Protein AF-I4ACL9-F1 (afdb_monomer)

Sequence (80 aa):
MILMYAIILRALLSWIPNLPYNAFVRMLYDITEPLLKPFRRFQFGGGGFSIDISPILAYFAIMIIRSALLPGLFRLLMMR

Foldseek 3Di:
DVLLVLVVVLQVQLQDFPPDPDPVNVVSCVSNVVVCVVVVVVWDDDDRHIRRCSSVVSVVVVVCCVPPVVVVVVVVVVVD

Organism: Desulfitobacterium dehalogenans (strain ATCC 51507 / DSM 9161 / JW/IU-DC1) (NCBI:txid756499)

Mean predicted aligned error: 8.12 Å

InterPro domains:
  IPR003425 CCB3/YggT [PF02325] (2-71)
  IPR003425 CCB3/YggT [PTHR33219] (2-70)

Secondary structure (DSSP, 8-state):
-HHHHHHHHHHHHHTSTT----HHHHHHHHHHHHHHGGGGGGEEE-SS-EEE-HHHHHHHHHHHIIIIIHHHHHHHHHT-

Solvent-accessible surface area (backbone atoms only — not comparable to full-atom values): 4612 Å² total; per-residue (Å²): 110,71,69,56,55,52,37,47,51,51,35,62,54,39,61,44,58,82,65,77,89,45,73,67,58,49,53,52,45,65,71,40,40,81,74,38,58,86,38,52,86,53,50,49,68,66,95,62,44,37,52,52,47,37,52,61,54,50,50,52,52,52,48,46,42,64,70,49,49,48,58,51,50,51,51,59,61,67,72,102

pLDDT: mean 79.34, std 8.11, range [54.22, 92.38]

Radius of gyration: 16.03 Å; Cα contacts (8 Å, |Δi|>4): 55; chains: 1; bounding box: 37×23×46 Å

Structure (mmCIF, N/CA/C/O backbone):
data_AF-I4ACL9-F1
#
_entry.id   AF-I4ACL9-F1
#
loop_
_atom_site.group_PDB
_atom_site.id
_atom_site.type_symbol
_atom_site.label_atom_id
_atom_site.label_alt_id
_atom_site.label_comp_id
_atom_site.label_asym_id
_atom_site.label_entity_id
_atom_site.label_seq_id
_atom_site.pdbx_PDB_ins_code
_atom_site.Cartn_x
_atom_site.Cartn_y
_atom_site.Cartn_z
_atom_site.occupancy
_atom_site.B_iso_or_equiv
_atom_site.auth_seq_id
_atom_site.auth_comp_id
_atom_site.auth_asym_id
_atom_site.auth_atom_id
_atom_site.pdbx_PDB_model_num
ATOM 1 N N . MET A 1 1 ? -2.517 -12.823 7.345 1.00 67.50 1 MET A N 1
ATOM 2 C CA . MET A 1 1 ? -1.246 -13.516 7.044 1.00 67.50 1 MET A CA 1
ATOM 3 C C . MET A 1 1 ? -0.962 -13.503 5.549 1.00 67.50 1 MET A C 1
ATOM 5 O O . MET A 1 1 ? -0.012 -12.849 5.156 1.00 67.50 1 MET A O 1
ATOM 9 N N . ILE A 1 2 ? -1.826 -14.087 4.711 1.00 78.12 2 ILE A N 1
ATOM 10 C CA . ILE A 1 2 ? -1.638 -14.160 3.244 1.00 78.12 2 ILE A CA 1
ATOM 11 C C . ILE A 1 2 ? -1.414 -12.786 2.580 1.00 78.12 2 ILE A C 1
ATOM 13 O O . ILE A 1 2 ? -0.442 -12.615 1.851 1.00 78.12 2 ILE A O 1
ATOM 17 N N . LEU A 1 3 ? -2.235 -11.775 2.895 1.00 76.62 3 LEU A N 1
ATOM 18 C CA . LEU A 1 3 ? -2.077 -10.418 2.342 1.00 76.62 3 LEU A CA 1
ATOM 19 C C . LEU A 1 3 ? -0.741 -9.755 2.715 1.00 76.62 3 LEU A C 1
ATOM 21 O O . LEU A 1 3 ? -0.193 -8.991 1.930 1.00 76.62 3 LEU A O 1
ATOM 25 N N . MET A 1 4 ? -0.192 -10.068 3.892 1.00 77.75 4 MET A N 1
ATOM 26 C CA . MET A 1 4 ? 1.094 -9.522 4.333 1.00 77.75 4 MET A CA 1
ATOM 27 C C . MET A 1 4 ? 2.239 -10.091 3.492 1.00 77.75 4 MET A C 1
ATOM 29 O O . MET A 1 4 ? 3.082 -9.335 3.022 1.00 77.75 4 MET A O 1
ATOM 33 N N . TYR A 1 5 ? 2.219 -11.399 3.222 1.00 83.69 5 TYR A N 1
ATOM 34 C CA . TYR A 1 5 ? 3.180 -12.027 2.315 1.00 83.69 5 TYR A CA 1
ATOM 35 C C . TYR A 1 5 ? 3.056 -11.494 0.883 1.0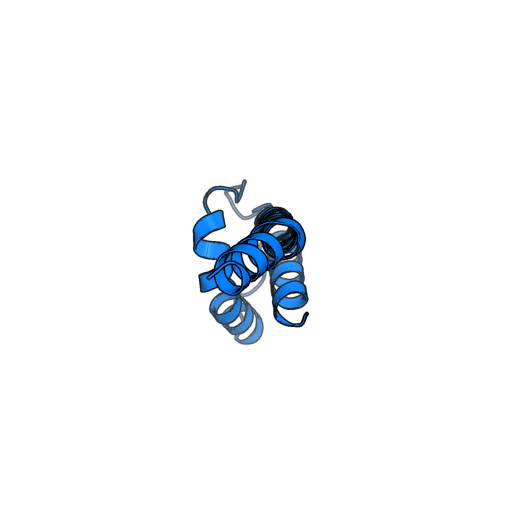0 83.69 5 TYR A C 1
ATOM 37 O O . TYR A 1 5 ? 4.075 -11.258 0.246 1.00 83.69 5 TYR A O 1
ATOM 45 N N . ALA A 1 6 ? 1.837 -11.232 0.397 1.00 85.25 6 ALA A N 1
ATOM 46 C CA . ALA A 1 6 ? 1.625 -10.626 -0.919 1.00 85.25 6 ALA A CA 1
ATOM 47 C C . ALA A 1 6 ? 2.221 -9.208 -1.015 1.00 85.25 6 ALA A C 1
ATOM 49 O O . ALA A 1 6 ? 2.860 -8.868 -2.008 1.00 85.25 6 ALA A O 1
ATOM 50 N N . ILE A 1 7 ? 2.062 -8.394 0.033 1.00 82.50 7 ILE A N 1
ATOM 51 C CA . ILE A 1 7 ? 2.644 -7.048 0.113 1.00 82.50 7 ILE A CA 1
ATOM 52 C C . ILE A 1 7 ? 4.180 -7.107 0.167 1.00 82.50 7 ILE A C 1
ATOM 54 O O . ILE A 1 7 ? 4.841 -6.350 -0.540 1.00 82.50 7 ILE A O 1
ATOM 58 N N . ILE A 1 8 ? 4.751 -8.023 0.959 1.00 83.25 8 ILE A N 1
ATOM 59 C CA . ILE A 1 8 ? 6.207 -8.236 1.016 1.00 83.25 8 ILE A CA 1
ATOM 60 C C . ILE A 1 8 ? 6.729 -8.662 -0.358 1.00 83.25 8 ILE A C 1
ATOM 62 O O . ILE A 1 8 ? 7.690 -8.082 -0.855 1.00 83.25 8 ILE A O 1
ATOM 66 N N . LEU A 1 9 ? 6.065 -9.626 -1.002 1.00 85.94 9 LEU A N 1
ATOM 67 C CA . LEU A 1 9 ? 6.431 -10.094 -2.335 1.00 85.94 9 LEU A CA 1
ATOM 68 C C . LEU A 1 9 ? 6.397 -8.950 -3.356 1.00 85.94 9 LEU A C 1
ATOM 70 O O . LEU A 1 9 ? 7.340 -8.801 -4.124 1.00 85.94 9 LEU A O 1
ATOM 74 N N . ARG A 1 10 ? 5.360 -8.103 -3.337 1.00 84.19 10 ARG A N 1
ATOM 75 C CA . ARG A 1 10 ? 5.271 -6.933 -4.223 1.00 84.19 10 ARG A CA 1
ATOM 76 C C . ARG A 1 10 ? 6.433 -5.956 -4.022 1.00 84.19 10 ARG A C 1
ATOM 78 O O . ARG A 1 10 ? 6.952 -5.451 -5.011 1.00 84.19 10 ARG A O 1
ATOM 85 N N . ALA A 1 11 ? 6.855 -5.705 -2.786 1.00 80.62 11 ALA A N 1
ATOM 86 C CA . ALA A 1 11 ? 7.983 -4.812 -2.521 1.00 80.62 11 ALA A CA 1
ATOM 87 C C . ALA A 1 11 ? 9.332 -5.408 -2.934 1.00 80.62 11 ALA A C 1
ATOM 89 O O . ALA A 1 11 ? 10.169 -4.699 -3.480 1.00 80.62 11 ALA A O 1
ATOM 90 N N . LEU A 1 12 ? 9.524 -6.719 -2.760 1.00 83.69 12 LEU A N 1
ATOM 91 C CA . LEU A 1 12 ? 10.702 -7.401 -3.303 1.00 83.69 12 LEU A CA 1
ATOM 92 C C . LEU A 1 12 ? 10.738 -7.303 -4.834 1.00 83.69 12 LEU A C 1
ATOM 94 O O . LEU A 1 12 ? 11.787 -7.029 -5.410 1.00 83.69 12 LEU A O 1
ATOM 98 N N . LEU A 1 13 ? 9.588 -7.471 -5.494 1.00 83.62 13 LEU A N 1
ATOM 99 C CA . LEU A 1 13 ? 9.472 -7.328 -6.946 1.00 83.62 13 LEU A CA 1
ATOM 100 C C . LEU A 1 13 ? 9.690 -5.883 -7.420 1.00 83.62 13 LEU A C 1
ATOM 102 O O . LEU A 1 13 ? 10.227 -5.692 -8.507 1.00 83.62 13 LEU A O 1
ATOM 106 N N . SER A 1 14 ? 9.330 -4.868 -6.625 1.00 77.62 14 SER A N 1
ATOM 107 C CA . SER A 1 14 ? 9.533 -3.457 -6.995 1.00 77.62 14 SER A CA 1
ATOM 108 C C . SER A 1 14 ? 11.004 -3.027 -6.984 1.00 77.62 14 SER A C 1
ATOM 110 O O . SER A 1 14 ? 11.340 -2.003 -7.582 1.00 77.62 14 SER A O 1
ATOM 112 N N . TRP A 1 15 ? 11.874 -3.790 -6.313 1.00 76.50 15 TRP A N 1
ATOM 113 C CA . TRP A 1 15 ? 13.326 -3.582 -6.304 1.00 76.50 15 TRP A CA 1
ATOM 114 C C . TRP A 1 15 ? 14.025 -4.207 -7.513 1.00 76.50 15 TRP A C 1
ATOM 116 O O . TRP A 1 15 ? 15.210 -3.956 -7.719 1.00 76.50 15 TRP A O 1
ATOM 126 N N . ILE A 1 16 ? 13.322 -5.013 -8.314 1.00 81.62 16 ILE A N 1
ATOM 127 C CA . ILE A 1 16 ? 13.875 -5.611 -9.529 1.00 81.62 16 ILE A CA 1
ATOM 128 C C . ILE A 1 16 ? 13.621 -4.643 -10.693 1.00 81.62 16 ILE A C 1
ATOM 130 O O . ILE A 1 16 ? 12.481 -4.531 -11.158 1.00 81.62 16 ILE A O 1
ATOM 134 N N . PRO A 1 17 ? 14.650 -3.934 -11.190 1.00 74.69 17 PRO A N 1
ATOM 135 C CA . PRO A 1 17 ? 14.478 -3.042 -12.327 1.00 74.69 17 PRO A CA 1
ATOM 136 C C . PRO A 1 17 ? 14.106 -3.841 -13.582 1.00 74.69 17 PRO A C 1
ATOM 138 O O . PRO A 1 17 ? 14.588 -4.953 -13.793 1.00 74.69 17 PRO A O 1
ATOM 141 N N . ASN A 1 18 ? 13.264 -3.256 -14.438 1.00 78.12 18 ASN A N 1
ATOM 142 C CA . ASN A 1 18 ? 12.815 -3.851 -15.706 1.00 78.12 18 ASN A CA 1
ATOM 143 C C . ASN A 1 18 ? 12.095 -5.212 -15.572 1.00 78.12 18 ASN A C 1
ATOM 145 O O . ASN A 1 18 ? 12.098 -6.006 -16.515 1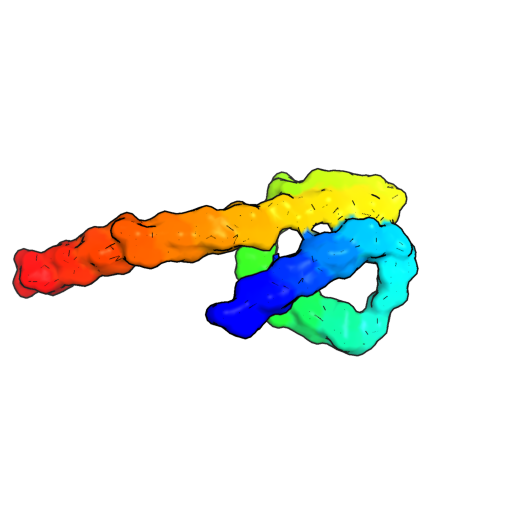.00 78.12 18 ASN A O 1
ATOM 149 N N . LEU A 1 19 ? 11.458 -5.490 -14.427 1.00 82.44 19 LEU A N 1
ATOM 150 C CA . LEU A 1 19 ? 10.662 -6.705 -14.244 1.00 82.44 19 LEU A CA 1
ATOM 151 C C . LEU A 1 19 ? 9.519 -6.777 -15.288 1.00 82.44 19 LEU A C 1
ATOM 153 O O . LEU A 1 19 ? 8.717 -5.841 -15.386 1.00 82.44 19 LEU A O 1
ATOM 157 N N . PRO A 1 20 ? 9.389 -7.879 -16.049 1.00 81.31 20 PRO A N 1
ATOM 158 C CA . PRO A 1 20 ? 8.342 -8.013 -17.055 1.00 81.31 20 PRO A CA 1
ATOM 159 C C . PRO A 1 20 ? 6.942 -8.101 -16.426 1.00 81.31 20 PRO A C 1
ATOM 161 O O . PRO A 1 20 ? 6.685 -8.897 -15.520 1.00 81.31 20 PRO A O 1
ATOM 164 N N . TYR A 1 21 ? 6.005 -7.315 -16.965 1.00 83.75 21 TYR A N 1
ATOM 165 C CA . TYR A 1 21 ? 4.613 -7.227 -16.503 1.00 83.75 21 TYR A CA 1
ATOM 166 C C . TYR A 1 21 ? 3.757 -8.417 -16.981 1.00 83.75 21 TYR A C 1
ATOM 168 O O . TYR A 1 21 ? 2.893 -8.301 -17.857 1.00 83.75 21 TYR A O 1
ATOM 176 N N . ASN A 1 22 ? 3.999 -9.590 -16.399 1.00 90.81 22 ASN A N 1
ATOM 177 C CA . ASN A 1 22 ? 3.236 -10.811 -16.669 1.00 90.81 22 ASN A CA 1
ATOM 178 C C . ASN A 1 22 ? 1.919 -10.881 -15.856 1.00 90.81 22 ASN A C 1
ATOM 180 O O . ASN A 1 22 ? 1.635 -10.021 -15.020 1.00 90.81 22 ASN A O 1
ATOM 184 N N . ALA A 1 23 ? 1.086 -11.895 -16.119 1.00 91.94 23 ALA A N 1
ATOM 185 C CA . ALA A 1 23 ? -0.229 -12.047 -15.483 1.00 91.94 23 ALA A CA 1
ATOM 186 C C . ALA A 1 23 ? -0.154 -12.199 -13.951 1.00 91.94 23 ALA A C 1
ATOM 188 O O . ALA A 1 23 ? -0.988 -11.643 -13.240 1.00 91.94 23 ALA A O 1
ATOM 189 N N . PHE A 1 24 ? 0.870 -12.890 -13.440 1.00 90.38 24 PHE A N 1
ATOM 190 C CA . PHE A 1 24 ? 1.067 -13.081 -12.002 1.00 90.38 24 PHE A CA 1
ATOM 191 C C . PHE A 1 24 ? 1.404 -11.768 -11.289 1.00 90.38 24 PHE A C 1
ATOM 193 O O . PHE A 1 24 ? 0.792 -11.439 -10.275 1.00 90.38 24 PHE A O 1
ATOM 200 N N . VAL A 1 25 ? 2.336 -10.986 -11.844 1.00 87.88 25 VAL A N 1
ATOM 201 C CA . VAL A 1 25 ? 2.698 -9.667 -11.305 1.00 87.88 25 VAL A CA 1
ATOM 202 C C . VAL A 1 25 ? 1.473 -8.754 -11.300 1.00 87.88 25 VAL A C 1
ATOM 204 O O . VAL A 1 25 ? 1.197 -8.107 -10.296 1.00 87.88 25 VAL A O 1
ATOM 207 N N . ARG A 1 26 ? 0.682 -8.757 -12.377 1.00 89.62 26 ARG A N 1
ATOM 208 C CA . ARG A 1 26 ? -0.539 -7.946 -12.480 1.00 89.62 26 ARG A CA 1
ATOM 209 C C . ARG A 1 26 ? -1.562 -8.305 -11.401 1.00 89.62 26 ARG A C 1
ATOM 211 O O . ARG A 1 26 ? -1.975 -7.433 -10.647 1.00 89.62 26 ARG A O 1
ATOM 218 N N . MET A 1 27 ? -1.852 -9.599 -11.244 1.00 92.38 27 MET A N 1
ATOM 219 C CA . MET A 1 27 ? -2.736 -10.107 -10.191 1.00 92.38 27 MET A CA 1
ATOM 220 C C . MET A 1 27 ? -2.252 -9.697 -8.792 1.00 92.38 27 MET A C 1
ATOM 222 O O . MET A 1 27 ? -3.045 -9.279 -7.949 1.00 92.38 27 MET A O 1
ATOM 226 N N . LEU A 1 28 ? -0.945 -9.799 -8.535 1.00 89.50 28 LEU A N 1
ATOM 227 C CA . LEU A 1 28 ? -0.363 -9.413 -7.254 1.00 89.50 28 LEU A CA 1
ATOM 228 C C . LEU A 1 28 ? -0.555 -7.917 -6.974 1.00 89.50 28 LEU A C 1
ATOM 230 O O . LEU A 1 28 ? -0.909 -7.541 -5.854 1.00 89.50 28 LEU A O 1
ATOM 234 N N . TYR A 1 29 ? -0.343 -7.065 -7.979 1.00 87.38 29 TYR A N 1
ATOM 235 C CA . TYR A 1 29 ? -0.588 -5.630 -7.865 1.00 87.38 29 TYR A CA 1
ATOM 236 C C . TYR A 1 29 ? -2.070 -5.345 -7.616 1.00 87.38 29 TYR A C 1
ATOM 238 O O . TYR A 1 29 ? -2.365 -4.635 -6.662 1.00 87.38 29 TYR A O 1
ATOM 246 N N . ASP A 1 30 ? -2.990 -5.961 -8.357 1.00 90.25 30 ASP A N 1
ATOM 247 C CA . ASP A 1 30 ? -4.435 -5.738 -8.210 1.00 90.25 30 ASP A CA 1
ATOM 248 C C . ASP A 1 30 ? -4.949 -6.093 -6.804 1.00 90.25 30 ASP A C 1
ATOM 250 O O . ASP A 1 30 ? -5.730 -5.348 -6.213 1.00 90.25 30 ASP A O 1
ATOM 254 N N . ILE A 1 31 ? -4.462 -7.194 -6.222 1.00 89.44 31 ILE A N 1
ATOM 255 C CA . ILE A 1 31 ? -4.849 -7.630 -4.869 1.00 89.44 31 ILE A CA 1
ATOM 256 C C . ILE A 1 31 ? -4.278 -6.698 -3.792 1.00 89.44 31 ILE A C 1
ATOM 258 O O . ILE A 1 31 ? -4.919 -6.436 -2.772 1.00 89.44 31 ILE A O 1
ATOM 262 N N . THR A 1 32 ? -3.052 -6.213 -3.985 1.00 86.06 32 THR A N 1
ATOM 263 C CA . THR A 1 32 ? -2.343 -5.411 -2.975 1.00 86.06 32 THR A CA 1
ATOM 264 C C . THR A 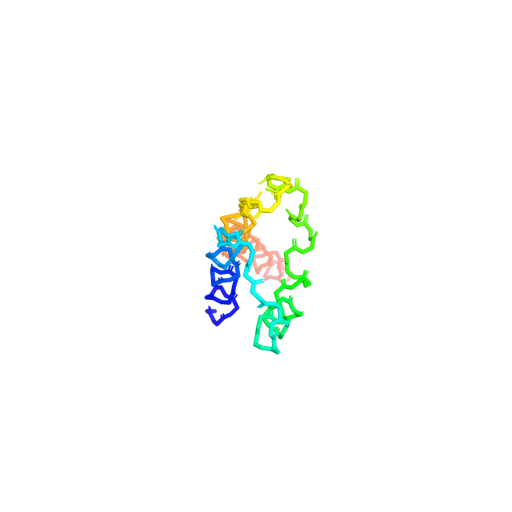1 32 ? -2.602 -3.908 -3.107 1.00 86.06 32 THR A C 1
ATOM 266 O O . THR A 1 32 ? -2.412 -3.174 -2.138 1.00 86.06 32 THR A O 1
ATOM 269 N N . GLU A 1 33 ? -3.073 -3.427 -4.261 1.00 86.19 33 GLU A N 1
ATOM 270 C CA . GLU A 1 33 ? -3.262 -2.001 -4.547 1.00 86.19 33 GLU A CA 1
ATOM 271 C C . GLU A 1 33 ? -4.235 -1.303 -3.591 1.00 86.19 33 GLU A C 1
ATOM 273 O O . GLU A 1 33 ? -3.864 -0.248 -3.083 1.00 86.19 33 GLU A O 1
ATOM 278 N N . PRO A 1 34 ? -5.422 -1.841 -3.249 1.00 85.25 34 PRO A N 1
ATOM 279 C CA . PRO A 1 34 ? -6.342 -1.158 -2.334 1.00 85.25 34 PRO A CA 1
ATOM 280 C C . PRO A 1 34 ? -5.729 -0.896 -0.953 1.00 85.25 34 PRO A C 1
ATOM 282 O O . PRO A 1 34 ? -6.028 0.113 -0.318 1.00 85.25 34 PRO A O 1
ATOM 285 N N . LEU A 1 35 ? -4.843 -1.794 -0.511 1.00 81.31 35 LEU A N 1
ATOM 286 C CA . LEU A 1 35 ? -4.147 -1.716 0.772 1.00 81.31 35 LEU A CA 1
ATOM 287 C C . LEU A 1 35 ? -2.956 -0.758 0.725 1.00 81.31 35 LEU A C 1
ATOM 289 O O . LEU A 1 35 ? -2.697 -0.071 1.708 1.00 81.31 35 LEU A O 1
ATOM 293 N N . LEU A 1 36 ? -2.234 -0.706 -0.398 1.00 79.31 36 LEU A N 1
ATOM 294 C CA . LEU A 1 36 ? -1.022 0.105 -0.547 1.00 79.31 36 LEU A CA 1
ATOM 295 C C . LEU A 1 36 ? -1.297 1.510 -1.094 1.00 79.31 36 LEU A C 1
ATOM 297 O O . LEU A 1 36 ? -0.513 2.420 -0.843 1.00 79.31 36 LEU A O 1
ATOM 301 N N . LYS A 1 37 ? -2.431 1.732 -1.767 1.00 83.94 37 LYS A N 1
ATOM 302 C CA . LYS A 1 37 ? -2.839 3.027 -2.335 1.00 83.94 37 LYS A CA 1
ATOM 303 C C . LYS A 1 37 ? -2.773 4.192 -1.331 1.00 83.94 37 LYS A C 1
ATOM 305 O O . LYS A 1 37 ? -2.249 5.238 -1.713 1.00 83.94 37 LYS A O 1
ATOM 310 N N . PRO A 1 38 ? -3.198 4.057 -0.057 1.00 81.44 38 PRO A N 1
ATOM 311 C CA . PRO A 1 38 ? -3.048 5.127 0.940 1.00 81.44 38 PRO A CA 1
ATOM 312 C C . PRO A 1 38 ? -1.588 5.433 1.309 1.00 81.44 38 PRO A C 1
ATOM 314 O O . PRO A 1 38 ? -1.263 6.547 1.722 1.00 81.44 38 PRO A O 1
ATOM 317 N N . PHE A 1 39 ? -0.701 4.448 1.158 1.00 78.88 39 PHE A N 1
ATOM 318 C CA . PH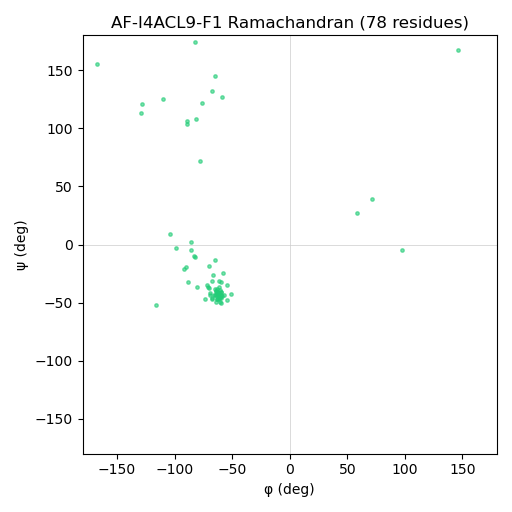E A 1 39 ? 0.719 4.533 1.503 1.00 78.88 39 PHE A CA 1
ATOM 319 C C . PHE A 1 39 ? 1.611 4.824 0.293 1.00 78.88 39 PHE A C 1
ATOM 321 O O . PHE A 1 39 ? 2.804 5.054 0.453 1.00 78.88 39 PHE A O 1
ATOM 328 N N . ARG A 1 40 ? 1.035 4.904 -0.910 1.00 75.69 40 ARG A N 1
ATOM 329 C CA . ARG A 1 40 ? 1.752 5.090 -2.177 1.00 75.69 40 ARG A CA 1
ATOM 330 C C . ARG A 1 40 ? 2.602 6.368 -2.217 1.00 75.69 40 ARG A C 1
ATOM 332 O O . ARG A 1 40 ? 3.617 6.412 -2.897 1.00 75.69 40 ARG A O 1
ATOM 339 N N . ARG A 1 41 ? 2.245 7.377 -1.413 1.00 73.62 41 ARG A N 1
ATOM 340 C CA . ARG A 1 41 ? 3.033 8.607 -1.188 1.00 73.62 41 ARG A CA 1
ATOM 341 C C . ARG A 1 41 ? 4.387 8.388 -0.496 1.00 73.62 41 ARG A C 1
ATOM 343 O O . ARG A 1 41 ? 5.188 9.310 -0.446 1.00 73.62 41 ARG A O 1
ATOM 350 N N . PHE A 1 42 ? 4.615 7.205 0.070 1.00 72.81 42 PHE A N 1
ATOM 351 C CA . PHE A 1 42 ? 5.858 6.810 0.736 1.00 72.81 42 PHE A CA 1
ATOM 352 C C . PHE A 1 42 ? 6.712 5.869 -0.127 1.00 72.81 42 PHE A C 1
ATOM 354 O O . PHE A 1 42 ? 7.688 5.299 0.358 1.00 72.81 42 PHE A O 1
ATOM 361 N N . GLN A 1 43 ? 6.340 5.677 -1.395 1.00 72.62 43 GLN A N 1
ATOM 362 C CA . GLN A 1 43 ? 7.207 5.049 -2.384 1.00 72.62 43 GLN A CA 1
ATOM 363 C C . GLN A 1 43 ? 8.254 6.075 -2.820 1.00 72.62 43 GLN A C 1
ATOM 365 O O . GLN A 1 43 ? 7.906 7.155 -3.298 1.00 72.62 43 GLN A O 1
ATOM 370 N N . PHE A 1 44 ? 9.531 5.741 -2.650 1.00 67.69 44 PHE A N 1
ATOM 371 C CA . PHE A 1 44 ? 10.647 6.602 -3.034 1.00 67.69 44 PHE A CA 1
ATOM 372 C C . PHE A 1 44 ? 11.366 5.990 -4.239 1.00 67.69 44 PHE A C 1
ATOM 374 O O . PHE A 1 44 ? 11.780 4.832 -4.199 1.00 67.69 44 PHE A O 1
ATOM 381 N N . GLY A 1 45 ? 11.515 6.755 -5.320 1.00 65.62 45 GLY A N 1
ATOM 382 C CA . GLY A 1 45 ? 12.250 6.328 -6.514 1.00 65.62 45 GLY A CA 1
ATOM 383 C C . GLY A 1 45 ? 11.672 6.869 -7.822 1.00 65.62 45 GLY A C 1
ATOM 384 O O . GLY A 1 45 ? 10.566 7.404 -7.860 1.00 65.62 45 GLY A O 1
ATOM 385 N N . GLY A 1 46 ? 12.445 6.730 -8.898 1.00 64.62 46 GLY A N 1
ATOM 386 C CA . GLY A 1 46 ? 12.118 7.169 -10.255 1.00 64.62 46 GLY A CA 1
ATOM 387 C C . GLY A 1 46 ? 13.099 6.565 -11.264 1.00 64.62 46 GLY A C 1
ATOM 388 O O . GLY A 1 46 ? 14.210 6.196 -10.897 1.00 64.62 46 GLY A O 1
ATOM 389 N N . GLY A 1 47 ? 12.687 6.428 -12.529 1.00 54.22 47 GLY A N 1
ATOM 390 C CA . GLY A 1 47 ? 13.571 5.930 -13.595 1.00 54.22 47 GLY A CA 1
ATOM 391 C C . GLY A 1 47 ? 13.916 4.435 -13.517 1.00 54.22 47 GLY A C 1
ATOM 392 O O . GLY A 1 47 ? 15.050 4.060 -13.784 1.00 54.22 47 GLY A O 1
ATOM 393 N N . GLY A 1 48 ? 12.959 3.574 -13.148 1.00 57.38 48 GLY A N 1
ATOM 394 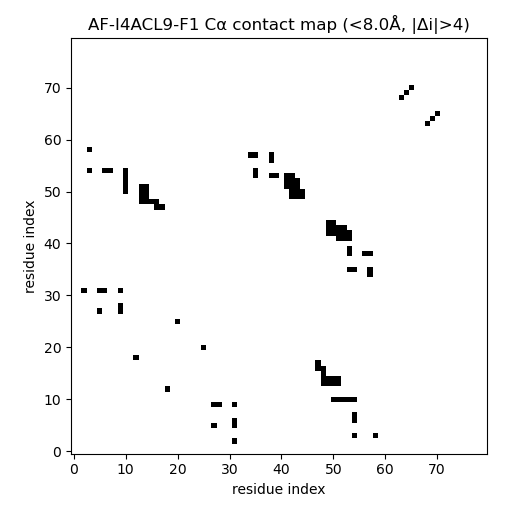C CA . GLY A 1 48 ? 13.118 2.110 -13.217 1.00 57.38 48 GLY A CA 1
ATOM 395 C C . GLY A 1 48 ? 13.522 1.413 -11.912 1.00 57.38 48 GLY A C 1
ATOM 396 O O . GLY A 1 48 ? 13.511 0.186 -11.872 1.00 57.38 48 GLY A O 1
ATOM 397 N N . PHE A 1 49 ? 13.800 2.160 -10.839 1.00 58.66 49 PHE A N 1
ATOM 398 C CA . PHE A 1 49 ? 14.014 1.619 -9.494 1.00 58.66 49 PHE A CA 1
ATOM 399 C C . PHE A 1 49 ? 13.121 2.351 -8.485 1.00 58.66 49 PHE A C 1
ATOM 401 O O . PHE A 1 49 ? 13.189 3.575 -8.350 1.00 58.66 49 PHE A O 1
ATOM 408 N N . SER A 1 50 ? 12.255 1.604 -7.799 1.00 66.56 50 SER A N 1
ATOM 409 C CA . SER A 1 50 ? 11.311 2.136 -6.812 1.00 66.56 50 SER A CA 1
ATOM 410 C C . SER A 1 50 ? 11.403 1.346 -5.513 1.00 66.56 50 SER A C 1
ATOM 412 O O . SER A 1 50 ? 11.035 0.169 -5.454 1.00 66.56 50 SER A O 1
ATOM 414 N N . ILE A 1 51 ? 11.876 2.009 -4.461 1.00 69.88 51 ILE A N 1
ATOM 415 C CA . ILE A 1 51 ? 11.904 1.461 -3.110 1.00 69.88 51 ILE A CA 1
ATOM 416 C C . ILE A 1 51 ? 10.513 1.652 -2.509 1.00 69.88 51 ILE A C 1
ATOM 418 O O . ILE A 1 51 ? 10.101 2.768 -2.178 1.00 69.88 51 ILE A O 1
ATOM 422 N N . ASP A 1 52 ? 9.779 0.550 -2.371 1.00 70.19 52 ASP A N 1
ATOM 423 C CA . ASP A 1 52 ? 8.465 0.558 -1.741 1.00 70.19 52 ASP A CA 1
ATOM 424 C C . ASP A 1 52 ? 8.582 0.322 -0.223 1.00 70.19 52 ASP A C 1
ATOM 426 O O . ASP A 1 52 ? 8.805 -0.801 0.228 1.00 70.19 52 ASP A O 1
ATOM 430 N N . ILE A 1 53 ? 8.439 1.388 0.577 1.00 73.88 53 ILE A N 1
ATOM 431 C CA . ILE A 1 53 ? 8.438 1.335 2.057 1.00 73.88 53 ILE A CA 1
ATOM 432 C C . ILE A 1 53 ? 7.028 1.021 2.605 1.00 73.88 53 ILE A C 1
ATOM 434 O O . ILE A 1 53 ? 6.838 0.769 3.799 1.00 73.88 53 ILE A O 1
ATOM 438 N N . SER A 1 54 ? 6.016 0.945 1.737 1.00 71.94 54 SER A N 1
ATOM 439 C CA . SER A 1 54 ? 4.630 0.652 2.117 1.00 71.94 54 SER A CA 1
ATOM 440 C C . SER A 1 54 ? 4.441 -0.639 2.935 1.00 71.94 54 SER A C 1
ATOM 442 O O . SER A 1 54 ? 3.600 -0.611 3.831 1.00 71.94 54 SER A O 1
ATOM 444 N N . PRO A 1 55 ? 5.195 -1.748 2.740 1.00 70.81 55 PRO A N 1
ATOM 445 C CA . PRO A 1 55 ? 5.080 -2.939 3.591 1.00 70.81 55 PRO A CA 1
ATOM 446 C C . PRO A 1 55 ? 5.392 -2.675 5.060 1.00 70.81 55 PRO A C 1
ATOM 448 O O . PRO A 1 55 ? 4.714 -3.200 5.941 1.00 70.81 55 PRO A O 1
ATOM 451 N N . ILE A 1 56 ? 6.402 -1.846 5.324 1.00 78.38 56 ILE A N 1
ATOM 452 C CA . ILE A 1 56 ? 6.821 -1.497 6.681 1.00 78.38 56 ILE A CA 1
ATOM 453 C C . ILE A 1 56 ? 5.714 -0.673 7.342 1.00 78.38 56 ILE A C 1
ATOM 455 O O . ILE A 1 56 ? 5.284 -0.974 8.454 1.00 78.38 56 ILE A O 1
ATOM 459 N N . LEU A 1 57 ? 5.178 0.315 6.623 1.00 77.62 57 LEU A N 1
ATOM 460 C CA . LEU A 1 57 ? 4.068 1.139 7.104 1.00 77.62 57 LEU A CA 1
ATOM 461 C C . LEU A 1 57 ? 2.785 0.328 7.314 1.00 77.62 57 LEU A C 1
ATOM 463 O O . LEU A 1 57 ? 2.102 0.514 8.320 1.00 77.62 57 LEU A O 1
ATOM 467 N N . ALA A 1 58 ? 2.482 -0.606 6.411 1.00 75.38 58 ALA A N 1
ATOM 468 C CA . ALA A 1 58 ? 1.348 -1.513 6.538 1.00 75.38 58 ALA A CA 1
ATOM 469 C C . ALA A 1 58 ? 1.487 -2.415 7.774 1.00 75.38 58 ALA A C 1
ATOM 471 O O . ALA A 1 58 ? 0.519 -2.594 8.514 1.00 75.38 58 ALA A O 1
ATOM 472 N N . TYR A 1 59 ? 2.690 -2.934 8.044 1.00 79.50 59 TYR A N 1
ATOM 473 C CA . TYR A 1 59 ? 2.974 -3.706 9.252 1.00 79.50 59 TYR A CA 1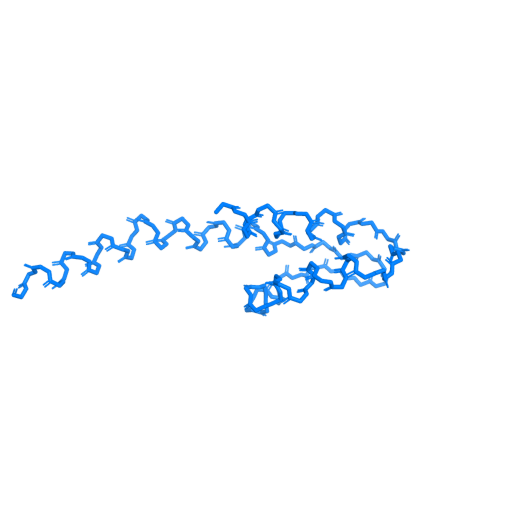
ATOM 474 C C . TYR A 1 59 ? 2.720 -2.882 10.522 1.00 79.50 59 TYR A C 1
ATOM 476 O O . TYR A 1 59 ? 1.968 -3.322 11.393 1.00 79.50 59 TYR A O 1
ATOM 484 N N . PHE A 1 60 ? 3.261 -1.661 10.605 1.00 82.44 60 PHE A N 1
ATOM 485 C CA . PHE A 1 60 ? 3.030 -0.778 11.752 1.00 82.44 60 PHE A CA 1
ATOM 486 C C . PHE A 1 60 ? 1.552 -0.410 11.927 1.00 82.44 60 PHE A C 1
ATOM 488 O O . PHE A 1 60 ? 1.046 -0.448 13.049 1.00 82.44 60 PHE A O 1
ATOM 495 N N . ALA A 1 61 ? 0.834 -0.123 10.838 1.00 81.50 61 ALA A N 1
ATOM 496 C CA . ALA A 1 61 ? -0.598 0.164 10.885 1.00 81.50 61 ALA A CA 1
ATOM 497 C C . ALA A 1 61 ? -1.397 -1.022 11.449 1.00 81.50 61 ALA A C 1
ATOM 499 O O . ALA A 1 61 ? -2.225 -0.843 12.343 1.00 81.50 61 ALA A O 1
ATOM 500 N N . ILE A 1 62 ? -1.108 -2.246 10.994 1.00 79.75 62 ILE A N 1
ATOM 501 C CA . ILE A 1 62 ? -1.734 -3.465 11.529 1.00 79.75 62 ILE A CA 1
ATOM 502 C C . ILE A 1 62 ? -1.395 -3.640 13.013 1.00 79.75 62 ILE A C 1
ATOM 504 O O . ILE A 1 62 ? -2.267 -4.021 13.799 1.00 79.75 62 ILE A O 1
ATOM 508 N N . MET A 1 63 ? -0.152 -3.359 13.407 1.00 82.88 63 MET A N 1
ATOM 509 C CA . MET A 1 63 ? 0.287 -3.489 14.793 1.00 82.88 63 MET A CA 1
ATOM 510 C C . MET A 1 63 ? -0.483 -2.534 15.712 1.00 82.88 63 MET A C 1
ATOM 512 O O . MET A 1 63 ? -1.015 -2.984 16.722 1.00 82.88 63 MET A O 1
ATOM 516 N N . ILE A 1 64 ? -0.629 -1.262 15.321 1.00 83.56 64 ILE A N 1
ATOM 517 C CA . ILE A 1 64 ? -1.407 -0.248 16.056 1.00 83.56 64 ILE A CA 1
ATOM 518 C C . ILE A 1 64 ? -2.883 -0.646 16.147 1.00 83.56 64 ILE A C 1
ATOM 520 O O . ILE A 1 64 ? -3.500 -0.529 17.208 1.00 83.56 64 ILE A O 1
ATOM 524 N N . ILE A 1 65 ? -3.458 -1.154 15.052 1.00 82.44 65 ILE A N 1
ATOM 525 C CA . ILE A 1 65 ? -4.851 -1.608 15.051 1.00 82.44 65 ILE A CA 1
ATOM 526 C C . ILE A 1 65 ? -5.048 -2.744 16.060 1.00 82.44 65 ILE A C 1
ATOM 528 O O . ILE A 1 65 ? -5.995 -2.716 16.846 1.00 82.44 65 ILE A O 1
ATOM 532 N N . ARG A 1 66 ? -4.136 -3.722 16.075 1.00 78.12 66 ARG A N 1
ATOM 533 C CA . ARG A 1 66 ? -4.203 -4.869 16.987 1.00 78.12 66 ARG A CA 1
ATOM 534 C C . ARG A 1 66 ? -3.961 -4.506 18.446 1.00 78.12 66 ARG A C 1
ATOM 536 O O . ARG A 1 66 ? -4.644 -5.056 19.303 1.00 78.12 66 ARG A O 1
ATOM 543 N N . SER A 1 67 ? -2.993 -3.640 18.734 1.00 81.19 67 SER A N 1
ATOM 544 C CA . SER A 1 67 ? -2.568 -3.368 20.110 1.00 81.19 67 SER A CA 1
ATOM 545 C C . SER A 1 67 ? -3.362 -2.258 20.792 1.00 81.19 67 SER A C 1
ATOM 547 O O . SER A 1 67 ? -3.562 -2.325 22.001 1.00 81.19 67 SER A O 1
ATOM 549 N N . ALA A 1 68 ? -3.826 -1.254 20.043 1.00 80.38 68 ALA A N 1
ATOM 550 C CA . ALA A 1 68 ? -4.442 -0.058 20.615 1.00 80.38 68 ALA A CA 1
ATOM 551 C C . ALA A 1 68 ? -5.920 0.091 20.233 1.00 80.38 68 ALA A C 1
ATOM 553 O O . ALA A 1 68 ? -6.771 0.243 21.109 1.00 80.38 68 ALA A O 1
ATOM 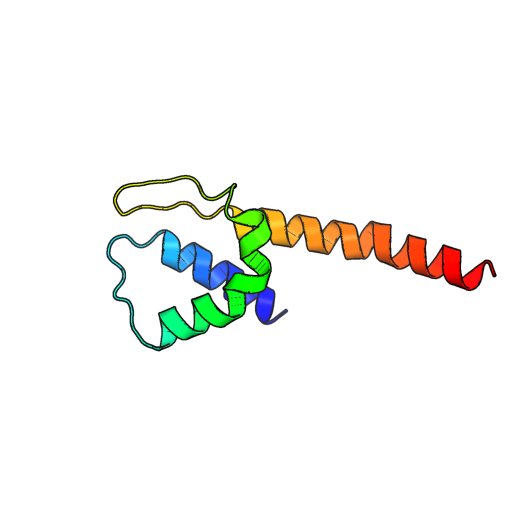554 N N . LEU A 1 69 ? -6.246 0.020 18.937 1.00 79.75 69 LEU A N 1
ATOM 555 C CA . LEU A 1 69 ? -7.603 0.321 18.462 1.00 79.75 69 LEU A CA 1
ATOM 556 C C . LEU A 1 69 ? -8.610 -0.782 18.797 1.00 79.75 69 LEU A C 1
ATOM 558 O O . LEU A 1 69 ? -9.690 -0.471 19.293 1.00 79.75 69 LEU A O 1
ATOM 562 N N . LEU A 1 70 ? -8.279 -2.056 18.557 1.00 82.12 70 LEU A N 1
ATOM 563 C CA . LEU A 1 70 ? -9.200 -3.164 18.830 1.00 82.12 70 LEU A CA 1
ATOM 564 C C . LEU A 1 70 ? -9.531 -3.298 20.325 1.00 82.12 70 LEU A C 1
ATOM 566 O O . LEU A 1 70 ? -10.719 -3.322 20.648 1.00 82.12 70 LEU A O 1
ATOM 570 N N . PRO A 1 71 ? -8.555 -3.314 21.256 1.00 80.81 71 PRO A N 1
ATOM 571 C CA . PRO A 1 71 ? -8.866 -3.380 22.681 1.00 80.81 71 PRO A CA 1
ATOM 572 C C . PRO A 1 71 ? -9.606 -2.133 23.168 1.00 80.81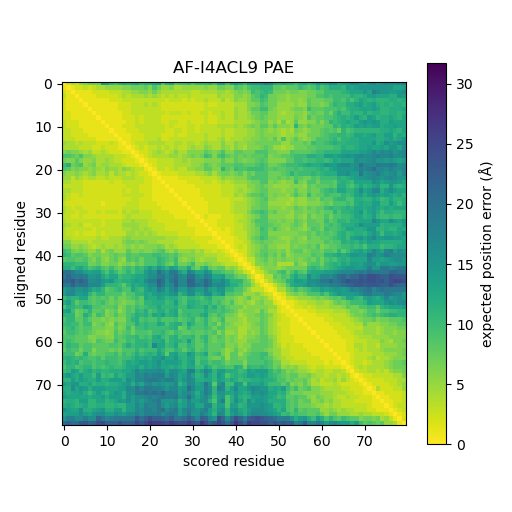 71 PRO A C 1
ATOM 574 O O . PRO A 1 71 ? -10.532 -2.253 23.965 1.00 80.81 71 PRO A O 1
ATOM 577 N N . GLY A 1 72 ? -9.242 -0.944 22.669 1.00 81.88 72 GLY A N 1
ATOM 578 C CA . GLY A 1 72 ? -9.909 0.312 23.017 1.00 81.88 72 GLY A CA 1
ATOM 579 C C . GLY A 1 72 ? -11.378 0.335 22.596 1.00 81.88 72 GLY A C 1
ATOM 580 O O . GLY A 1 72 ? -12.242 0.667 23.405 1.00 81.88 72 GLY A O 1
ATOM 581 N N . LEU A 1 73 ? -11.674 -0.087 21.365 1.00 82.94 73 LEU A N 1
ATOM 582 C CA . LEU A 1 73 ? -13.040 -0.190 20.852 1.00 82.94 73 LEU A CA 1
ATOM 583 C C . LEU A 1 73 ? -13.850 -1.246 21.608 1.00 82.94 73 LEU A C 1
ATOM 585 O O . LEU A 1 73 ? -14.991 -0.994 21.978 1.00 82.94 73 LEU A O 1
ATOM 589 N N . PHE A 1 74 ? -13.256 -2.411 21.870 1.00 84.06 74 PHE A N 1
ATOM 590 C CA . PHE A 1 74 ? -13.917 -3.492 22.599 1.00 84.06 74 PHE A CA 1
ATOM 591 C C . PHE A 1 74 ? -14.256 -3.068 24.034 1.00 84.06 74 PHE A C 1
ATOM 593 O O . PHE A 1 74 ? -15.358 -3.315 24.516 1.00 84.06 74 PHE A O 1
ATOM 600 N N . ARG A 1 75 ? -13.342 -2.342 24.691 1.00 84.19 75 ARG A N 1
ATOM 601 C CA . ARG A 1 75 ? -13.568 -1.755 26.015 1.00 84.19 75 ARG A CA 1
ATOM 602 C C . ARG A 1 75 ? -14.679 -0.703 25.981 1.00 84.19 75 A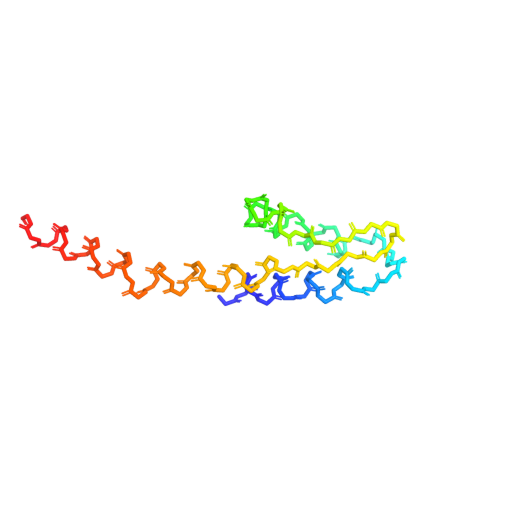RG A C 1
ATOM 604 O O . ARG A 1 75 ? -15.544 -0.733 26.840 1.00 84.19 75 ARG A O 1
ATOM 611 N N . LEU A 1 76 ? -14.699 0.169 24.971 1.00 85.12 76 LEU A N 1
ATOM 612 C CA . LEU A 1 76 ? -15.737 1.193 24.801 1.00 85.12 76 LEU A CA 1
ATOM 613 C C . LEU A 1 76 ? -17.130 0.588 24.548 1.00 85.12 76 LEU A C 1
ATOM 615 O O . LEU A 1 76 ? -18.117 1.083 25.082 1.00 85.12 76 LEU A O 1
ATOM 619 N N . LEU A 1 77 ? -17.208 -0.476 23.745 1.00 87.00 77 LEU A N 1
ATOM 620 C CA . LEU A 1 77 ? -18.458 -1.172 23.431 1.00 87.00 77 LEU A CA 1
ATOM 621 C C . LEU A 1 77 ? -18.990 -1.988 24.617 1.00 87.00 77 LEU A C 1
ATOM 623 O O . LEU A 1 77 ? -20.199 -2.048 24.789 1.00 87.00 77 LEU A O 1
ATOM 627 N N . MET A 1 78 ? -18.112 -2.578 25.437 1.00 86.12 78 MET A N 1
ATOM 628 C CA . MET A 1 78 ? -18.500 -3.307 26.657 1.00 86.12 78 MET A CA 1
ATOM 629 C C . MET A 1 78 ? -18.742 -2.406 27.878 1.00 86.12 78 MET A C 1
ATOM 631 O O . MET A 1 78 ? -19.214 -2.887 28.901 1.00 86.12 78 MET A O 1
ATOM 635 N N . MET A 1 79 ? -18.389 -1.119 27.806 1.00 77.19 79 MET A N 1
ATOM 636 C CA . MET A 1 79 ? -18.692 -0.124 28.846 1.00 77.19 79 MET A CA 1
ATOM 637 C C . MET A 1 79 ? -20.085 0.510 28.682 1.00 77.19 79 MET A C 1
ATOM 639 O O . MET A 1 79 ? -20.427 1.405 29.454 1.00 77.19 79 MET A O 1
ATOM 643 N N . ARG A 1 80 ? -20.864 0.079 27.681 1.00 56.12 80 ARG A N 1
ATOM 644 C CA . ARG A 1 80 ? -22.282 0.415 27.519 1.00 56.12 80 ARG A CA 1
ATOM 645 C C . ARG A 1 80 ? -23.177 -0.680 28.070 1.00 56.12 80 ARG A C 1
ATOM 647 O O . ARG A 1 80 ? -22.830 -1.862 27.867 1.00 56.12 80 ARG A O 1
#